Protein AF-A0A656K245-F1 (afdb_monomer_lite)

Organism: NCBI:txid1194405

Sequence (99 aa):
MSSDIRSSTQQSEAGSPRYRQVSIGHPPIEVREEHGILHMRALEPLAPLPDRLLDRLVHWASVRAQQTFIAARDSRGGWRKVSYADMLTDVRAIAQSLL

Foldseek 3Di:
DDDPPDDDDDDDPPDDDDDDDDPDDDFDWDWDADPNDIDIDGPDDDDDDDPDPCVVLVVCCVVPVADFPDWDQDPVRDIDTDGSNRVVVVVVVVVVVVD

pLDDT: mean 87.15, std 17.87, range [35.94, 98.69]

Structure (mmCIF, N/CA/C/O backbone):
data_AF-A0A656K245-F1
#
_entry.id   AF-A0A656K245-F1
#
loop_
_atom_site.group_PDB
_atom_site.id
_atom_site.type_symbol
_atom_site.label_atom_id
_atom_site.label_alt_id
_atom_site.label_comp_id
_atom_site.label_asym_id
_atom_site.label_entity_id
_atom_site.label_seq_id
_atom_site.pdbx_PDB_ins_code
_atom_site.Cartn_x
_atom_site.Cartn_y
_atom_site.Cartn_z
_atom_site.occupancy
_atom_site.B_iso_or_equiv
_atom_site.auth_seq_id
_atom_site.auth_comp_id
_atom_site.auth_asym_id
_atom_site.auth_atom_id
_atom_site.pdbx_PDB_model_num
ATOM 1 N N . MET A 1 1 ? -3.306 10.010 -72.877 1.00 39.62 1 MET A N 1
ATOM 2 C CA . MET A 1 1 ? -3.895 9.340 -71.698 1.00 39.62 1 MET A CA 1
ATOM 3 C C . MET A 1 1 ? -2.786 9.142 -70.680 1.00 39.62 1 MET A C 1
ATOM 5 O O . MET A 1 1 ? -2.131 8.113 -70.697 1.00 39.62 1 MET A O 1
ATOM 9 N N . SER A 1 2 ? -2.529 10.172 -69.871 1.00 37.50 2 SER A N 1
ATOM 10 C CA . SER A 1 2 ? -1.623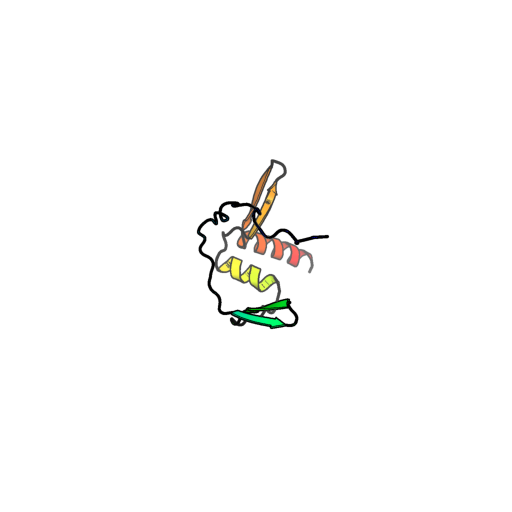 10.113 -68.720 1.00 37.50 2 SER A CA 1
ATOM 11 C C . SER A 1 2 ? -2.477 10.109 -67.465 1.00 37.50 2 SER A C 1
ATOM 13 O O . SER A 1 2 ? -3.380 10.932 -67.316 1.00 37.50 2 SER A O 1
ATOM 15 N N . SER A 1 3 ? -2.210 9.180 -66.564 1.00 35.94 3 SER A N 1
ATOM 16 C CA . SER A 1 3 ? -2.629 9.289 -65.172 1.00 35.94 3 SER A CA 1
ATOM 17 C C . SER A 1 3 ? -1.417 8.937 -64.335 1.00 35.94 3 SER A C 1
ATOM 19 O O . SER A 1 3 ? -1.282 7.836 -63.814 1.00 35.94 3 SER A O 1
ATOM 21 N N . ASP A 1 4 ? -0.499 9.898 -64.296 1.00 39.78 4 ASP A N 1
ATOM 22 C CA . ASP A 1 4 ? 0.569 9.972 -63.318 1.00 39.78 4 ASP A CA 1
ATOM 23 C C . ASP A 1 4 ? -0.065 10.168 -61.940 1.00 39.78 4 ASP A C 1
ATOM 25 O O . ASP A 1 4 ? -0.717 11.178 -61.653 1.00 39.78 4 ASP A O 1
ATOM 29 N N . ILE A 1 5 ? 0.105 9.159 -61.091 1.00 51.78 5 ILE A N 1
ATOM 30 C CA . ILE A 1 5 ? -0.146 9.253 -59.658 1.00 51.78 5 ILE A CA 1
ATOM 31 C C . ILE A 1 5 ? 0.789 10.348 -59.139 1.00 51.78 5 ILE A C 1
ATOM 33 O O . ILE A 1 5 ? 2.005 10.173 -59.083 1.00 51.78 5 ILE A O 1
ATOM 37 N N . ARG A 1 6 ? 0.212 11.510 -58.814 1.00 46.59 6 ARG A N 1
ATOM 38 C CA . ARG A 1 6 ? 0.923 12.670 -58.271 1.00 46.59 6 ARG A CA 1
ATOM 39 C C . ARG A 1 6 ? 1.761 12.246 -57.070 1.00 46.59 6 ARG A C 1
ATOM 41 O O . ARG A 1 6 ? 1.225 11.888 -56.023 1.00 46.59 6 ARG A O 1
ATOM 48 N N . SER A 1 7 ? 3.077 12.331 -57.222 1.00 40.88 7 SER A N 1
ATOM 49 C CA . SER A 1 7 ? 3.990 12.346 -56.094 1.00 40.88 7 SER A CA 1
ATOM 50 C C . SER A 1 7 ? 3.905 13.688 -55.367 1.00 40.88 7 SER A C 1
ATOM 52 O O . SER A 1 7 ? 4.076 14.747 -55.964 1.00 40.88 7 SER A O 1
ATOM 54 N N . SER A 1 8 ? 3.756 13.555 -54.053 1.00 47.84 8 SER A N 1
ATOM 55 C CA . SER A 1 8 ? 4.374 14.356 -53.000 1.00 47.84 8 SER A CA 1
ATOM 56 C C . SER A 1 8 ? 3.776 15.694 -52.545 1.00 47.84 8 SER A C 1
ATOM 58 O O . SER A 1 8 ? 3.599 16.650 -53.293 1.00 47.84 8 SER A O 1
ATOM 60 N N . THR A 1 9 ? 3.671 15.726 -51.209 1.00 46.94 9 THR A N 1
ATOM 61 C CA . THR A 1 9 ? 3.869 16.866 -50.303 1.00 46.94 9 THR A CA 1
ATOM 62 C C . THR A 1 9 ? 2.613 17.604 -49.854 1.00 46.94 9 THR A C 1
ATOM 64 O O . THR A 1 9 ? 2.238 18.618 -50.427 1.00 46.94 9 THR A O 1
ATOM 67 N N . GLN A 1 10 ? 2.022 17.126 -48.751 1.00 48.03 10 GLN A N 1
ATOM 68 C CA . GLN A 1 10 ? 1.862 17.899 -47.503 1.00 48.03 10 GLN A CA 1
ATOM 69 C C . GLN A 1 10 ? 1.021 17.098 -46.498 1.00 48.03 10 GLN A C 1
ATOM 71 O O . GLN A 1 10 ? -0.202 17.189 -46.475 1.00 48.03 10 GLN A O 1
ATOM 76 N N . GLN A 1 11 ? 1.675 16.326 -45.629 1.00 45.78 11 GLN A N 1
ATOM 77 C CA . GLN A 1 11 ? 1.093 15.965 -44.337 1.00 45.78 11 GLN A CA 1
ATOM 78 C C . GLN A 1 11 ? 1.957 16.594 -43.250 1.00 45.78 11 GLN A C 1
ATOM 80 O O . GLN A 1 11 ? 2.986 16.065 -42.854 1.00 45.78 11 GLN A O 1
ATOM 85 N N . SER A 1 12 ? 1.518 17.798 -42.885 1.00 44.91 12 SER A N 1
ATOM 86 C CA . SER A 1 12 ? 1.655 18.463 -41.593 1.00 44.91 12 SER A CA 1
ATOM 87 C C . SER A 1 12 ? 3.006 18.349 -40.881 1.00 44.91 12 SER A C 1
ATOM 89 O O . SER A 1 12 ? 3.258 17.400 -40.142 1.00 44.91 12 SER A O 1
ATOM 91 N N . GLU A 1 13 ? 3.789 19.429 -40.952 1.00 49.47 13 GLU A N 1
ATOM 92 C CA . GLU A 1 13 ? 4.683 19.854 -39.868 1.00 49.47 13 GLU A CA 1
ATOM 93 C C . GLU A 1 13 ? 3.850 20.155 -38.603 1.00 49.47 13 GLU A C 1
ATOM 95 O O . GLU A 1 13 ? 3.645 21.299 -38.204 1.00 49.47 13 GLU A O 1
ATOM 100 N N . ALA A 1 14 ? 3.294 19.125 -37.968 1.00 57.75 14 ALA A N 1
ATOM 101 C CA . ALA A 1 14 ? 2.849 19.226 -36.590 1.00 57.75 14 ALA A CA 1
ATOM 102 C C . ALA A 1 14 ? 4.115 19.122 -35.737 1.00 57.75 14 ALA A C 1
ATOM 104 O O . ALA A 1 14 ? 4.745 18.066 -35.695 1.00 57.75 14 ALA A O 1
ATOM 105 N N . GLY A 1 15 ? 4.529 20.240 -35.131 1.00 70.06 15 GLY A N 1
ATOM 106 C CA . GLY A 1 15 ? 5.734 20.303 -34.306 1.00 70.06 15 GLY A CA 1
ATOM 107 C C . GLY A 1 15 ? 5.813 19.122 -33.339 1.00 70.06 15 GLY A C 1
ATOM 108 O O . GLY A 1 15 ? 4.813 18.768 -32.710 1.00 70.06 15 GLY A O 1
ATOM 109 N N . SER A 1 16 ? 6.992 18.498 -33.258 1.00 77.38 16 SER A N 1
ATOM 110 C CA . SER A 1 16 ? 7.207 17.278 -32.482 1.00 77.38 16 SER A CA 1
ATOM 111 C C . SER A 1 16 ? 6.596 17.388 -31.079 1.00 77.38 16 SER A C 1
ATOM 113 O O . SER A 1 16 ? 6.763 18.426 -30.426 1.00 77.38 16 SER A O 1
ATOM 115 N N . PRO A 1 17 ? 5.896 16.347 -30.591 1.00 80.25 17 PRO A N 1
ATOM 116 C CA . PRO A 1 17 ? 5.250 16.379 -29.286 1.00 80.25 17 PRO A CA 1
ATOM 117 C C . PRO A 1 17 ? 6.238 16.799 -28.192 1.00 80.25 17 PRO A C 1
ATOM 119 O O . PRO A 1 17 ? 7.317 16.227 -28.033 1.00 80.25 17 PRO A O 1
ATOM 122 N N . ARG A 1 18 ? 5.871 17.837 -27.430 1.00 86.44 18 ARG A N 1
ATOM 123 C CA . ARG A 1 18 ? 6.663 18.310 -26.291 1.00 86.44 18 ARG A CA 1
ATOM 124 C C . ARG A 1 18 ? 6.413 17.407 -25.094 1.00 86.44 18 ARG A C 1
ATOM 126 O O . ARG A 1 18 ? 5.446 17.588 -24.357 1.00 86.44 18 ARG A O 1
ATOM 133 N N . TYR A 1 19 ? 7.310 16.456 -24.880 1.00 85.12 19 TYR A N 1
ATOM 134 C CA . TYR A 1 19 ? 7.283 15.617 -23.689 1.00 85.12 19 TYR A CA 1
ATOM 135 C C . TYR A 1 19 ? 7.877 16.353 -22.485 1.00 85.12 19 TYR A C 1
ATOM 137 O O . TYR A 1 19 ? 8.916 17.012 -22.578 1.00 85.12 19 TYR A O 1
ATOM 145 N N . ARG A 1 20 ? 7.222 16.229 -21.327 1.00 89.12 20 ARG A N 1
ATOM 146 C CA . ARG A 1 20 ? 7.802 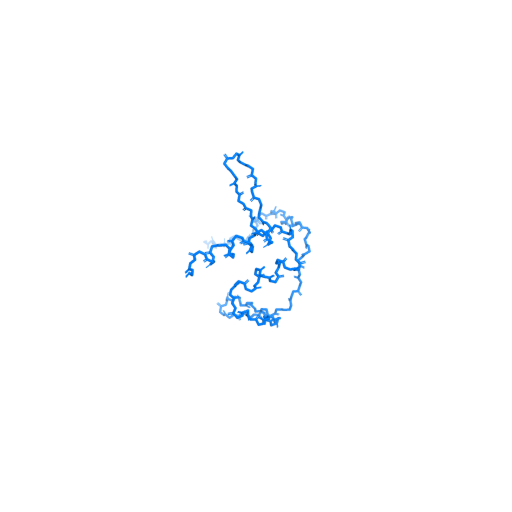16.654 -20.049 1.00 89.12 20 ARG A CA 1
ATOM 147 C C . ARG A 1 20 ? 8.927 15.688 -19.690 1.00 89.12 20 ARG A C 1
ATOM 149 O O . ARG A 1 20 ? 8.693 14.484 -19.665 1.00 89.12 20 ARG A O 1
ATOM 156 N N . GLN A 1 21 ? 10.103 16.212 -19.351 1.00 86.31 21 GLN A N 1
ATOM 157 C CA . GLN A 1 21 ? 11.170 15.398 -18.772 1.00 86.31 21 GLN A CA 1
ATOM 158 C C . GLN A 1 21 ? 10.672 14.773 -17.466 1.00 86.31 21 GLN A C 1
ATOM 160 O O . GLN A 1 21 ? 10.237 15.472 -16.549 1.00 86.31 21 GLN A O 1
ATOM 165 N N . VAL A 1 22 ? 10.677 13.447 -17.420 1.00 87.75 22 VAL A N 1
ATOM 166 C CA . VAL A 1 22 ? 10.266 12.649 -16.267 1.00 87.75 22 VAL A CA 1
ATOM 167 C C . VAL A 1 22 ? 11.308 11.565 -16.044 1.00 87.75 22 VAL A C 1
ATOM 169 O O . VAL A 1 22 ? 11.817 10.984 -16.999 1.00 87.75 22 VAL A O 1
ATOM 172 N N . SER A 1 23 ? 11.619 11.283 -14.783 1.00 84.94 23 SER A N 1
ATOM 173 C CA . SER A 1 23 ? 12.486 10.162 -14.428 1.00 84.94 23 SER A CA 1
ATOM 174 C C . SER A 1 23 ? 11.727 8.855 -14.656 1.00 84.94 23 SER A C 1
ATOM 176 O O . SER A 1 23 ? 11.020 8.380 -13.769 1.00 84.94 23 SER A O 1
ATOM 178 N N . ILE A 1 24 ? 11.831 8.302 -15.863 1.00 83.94 24 ILE A N 1
ATOM 179 C CA . ILE A 1 24 ? 11.343 6.960 -16.185 1.00 83.94 24 ILE A CA 1
ATOM 180 C C . ILE A 1 24 ? 12.497 5.988 -15.936 1.00 83.94 24 ILE A C 1
ATOM 182 O O . ILE A 1 24 ? 13.626 6.224 -16.368 1.00 83.94 24 ILE A O 1
ATOM 186 N N . GLY A 1 25 ? 12.230 4.924 -15.179 1.00 80.94 25 GLY A N 1
ATOM 187 C CA . GLY A 1 25 ? 13.210 3.863 -14.961 1.00 80.94 25 GLY A CA 1
ATOM 188 C C . GLY A 1 25 ? 13.542 3.137 -16.268 1.00 80.94 25 GLY A C 1
ATOM 189 O O . GLY A 1 25 ? 12.705 3.059 -17.162 1.00 80.94 25 GLY A O 1
ATOM 190 N N . HIS A 1 26 ? 14.743 2.570 -16.359 1.00 83.31 26 HIS A N 1
ATOM 191 C CA . HIS A 1 26 ? 15.169 1.739 -17.492 1.00 83.31 26 HIS A CA 1
ATOM 192 C C . HIS A 1 26 ? 15.306 0.279 -17.030 1.00 83.31 26 HIS A C 1
ATOM 194 O O . HIS A 1 26 ? 16.430 -0.192 -16.845 1.00 83.31 26 HIS A O 1
ATOM 200 N N . PRO A 1 27 ? 14.192 -0.427 -16.741 1.00 88.81 27 PRO A N 1
ATOM 201 C CA . PRO A 1 27 ? 14.269 -1.810 -16.299 1.00 88.81 27 PRO A CA 1
ATOM 202 C C . PRO A 1 27 ? 14.767 -2.703 -17.444 1.00 88.81 27 PRO A C 1
ATOM 204 O O . PRO A 1 27 ? 14.472 -2.430 -18.612 1.00 88.81 27 PRO A O 1
ATOM 207 N N . PRO A 1 28 ? 15.499 -3.783 -17.139 1.00 93.25 28 PRO A N 1
ATOM 208 C CA . PRO A 1 28 ? 15.908 -4.739 -18.153 1.00 93.25 28 PRO A CA 1
ATOM 209 C C . PRO A 1 28 ? 14.668 -5.443 -18.721 1.00 93.25 28 PRO A C 1
ATOM 211 O O . PRO A 1 28 ? 13.870 -6.028 -17.981 1.00 93.25 28 PRO A O 1
ATOM 214 N N . ILE A 1 29 ? 14.507 -5.379 -20.042 1.00 94.94 29 ILE A N 1
ATOM 215 C CA . ILE A 1 29 ? 13.391 -5.990 -20.767 1.00 94.94 29 ILE A CA 1
ATOM 216 C C . ILE A 1 29 ? 13.896 -6.821 -21.943 1.00 94.94 29 ILE A C 1
ATOM 218 O O . ILE A 1 29 ? 14.906 -6.501 -22.566 1.00 94.94 29 ILE A O 1
ATOM 222 N N . GLU A 1 30 ? 13.156 -7.870 -22.266 1.00 96.06 30 GLU A N 1
ATOM 223 C CA . GLU A 1 30 ? 13.235 -8.560 -23.546 1.00 96.06 30 GLU A CA 1
ATOM 224 C C . GLU A 1 30 ? 12.087 -8.067 -24.428 1.00 96.06 30 GLU A C 1
ATOM 226 O O . GLU A 1 30 ? 10.937 -8.010 -23.982 1.00 96.06 30 GLU A O 1
ATOM 231 N N . VAL A 1 31 ? 12.406 -7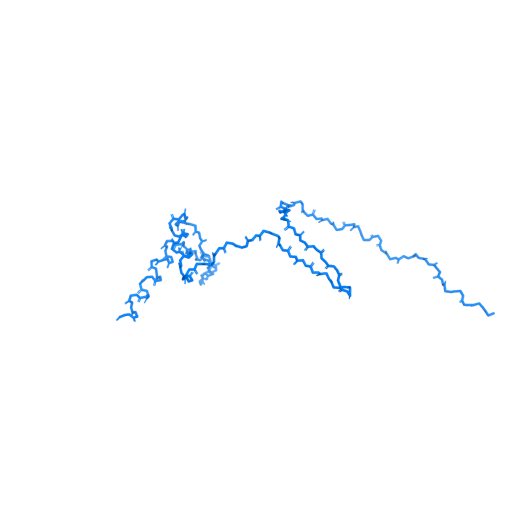.704 -25.670 1.00 95.75 31 VAL A N 1
ATOM 232 C CA . VAL A 1 31 ? 11.428 -7.309 -26.686 1.00 95.75 31 VAL A CA 1
ATOM 233 C C . VAL A 1 31 ? 11.520 -8.292 -27.841 1.00 95.75 31 VAL A C 1
ATOM 235 O O . VAL A 1 31 ? 12.613 -8.568 -28.335 1.00 95.75 31 VAL A O 1
ATOM 238 N N . ARG A 1 32 ? 10.375 -8.820 -28.266 1.00 96.62 32 ARG A N 1
ATOM 239 C CA . ARG A 1 32 ? 10.272 -9.758 -29.382 1.00 96.62 32 ARG A CA 1
ATOM 240 C C . ARG A 1 32 ? 9.140 -9.322 -30.299 1.00 96.62 32 ARG A C 1
ATOM 242 O O . ARG A 1 32 ? 8.072 -8.969 -29.813 1.00 96.62 32 ARG A O 1
ATOM 249 N N . GLU A 1 33 ? 9.371 -9.342 -31.603 1.00 96.81 33 GLU A N 1
ATOM 250 C CA . GLU A 1 33 ? 8.339 -9.057 -32.596 1.00 96.81 33 GLU A CA 1
ATOM 251 C C . GLU A 1 33 ? 8.002 -10.337 -33.357 1.00 96.81 33 GLU A C 1
ATOM 253 O O . GLU A 1 33 ? 8.888 -10.985 -33.914 1.00 96.81 33 GLU A O 1
ATOM 258 N N . GLU A 1 34 ? 6.724 -10.708 -33.370 1.00 96.38 34 GLU A N 1
ATOM 259 C CA . GLU A 1 34 ? 6.227 -11.870 -34.102 1.00 96.38 34 GLU A CA 1
ATOM 260 C C . GLU A 1 34 ? 4.954 -11.485 -34.856 1.00 96.38 34 GLU A C 1
ATOM 262 O O . GLU A 1 34 ? 3.989 -11.012 -34.262 1.00 96.38 34 GLU A O 1
ATOM 267 N N . HIS A 1 35 ? 4.950 -11.668 -36.180 1.00 95.44 35 HIS A N 1
ATOM 268 C CA . HIS A 1 35 ? 3.804 -11.353 -37.048 1.00 95.44 35 HIS A CA 1
ATOM 269 C C . HIS A 1 35 ? 3.281 -9.905 -36.908 1.00 95.44 35 HIS A C 1
ATOM 271 O O . HIS A 1 35 ? 2.080 -9.660 -37.008 1.00 95.44 35 HIS A O 1
ATOM 277 N N . GLY A 1 36 ? 4.176 -8.943 -36.657 1.00 95.69 36 GLY A N 1
ATOM 278 C CA . GLY A 1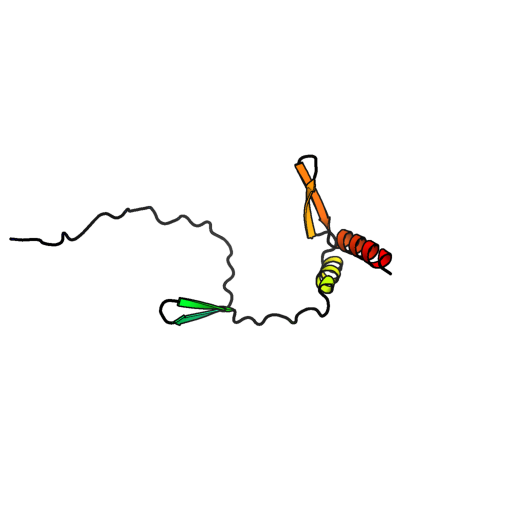 36 ? 3.822 -7.537 -36.427 1.00 95.69 36 GLY A CA 1
ATOM 279 C C . GLY A 1 36 ? 3.269 -7.237 -35.026 1.00 95.69 36 GLY A C 1
ATOM 280 O O . GLY A 1 36 ? 2.790 -6.130 -34.789 1.00 95.69 36 GLY A O 1
ATOM 281 N N . ILE A 1 37 ? 3.320 -8.197 -34.094 1.00 96.50 37 ILE A N 1
ATOM 282 C CA . ILE A 1 37 ? 2.939 -8.021 -32.688 1.00 96.50 37 ILE A CA 1
ATOM 283 C C . ILE A 1 37 ? 4.202 -7.894 -31.838 1.00 96.50 37 ILE A C 1
ATOM 285 O O . ILE A 1 37 ? 5.079 -8.757 -31.871 1.00 96.50 37 ILE A O 1
ATOM 289 N N . LEU A 1 38 ? 4.274 -6.825 -31.044 1.00 96.81 38 LEU A N 1
ATOM 290 C CA . LEU A 1 38 ? 5.389 -6.551 -30.145 1.00 96.81 38 LEU A CA 1
ATOM 291 C C . LEU A 1 38 ? 5.103 -7.114 -28.745 1.00 96.81 38 LEU A C 1
ATOM 293 O O . LEU A 1 38 ? 4.186 -6.678 -28.050 1.00 96.81 38 LEU A O 1
ATOM 297 N N . HIS A 1 39 ? 5.913 -8.080 -28.326 1.00 96.12 39 HIS A N 1
ATOM 298 C CA . HIS A 1 39 ? 5.893 -8.694 -27.006 1.00 96.12 39 HIS A CA 1
ATOM 299 C C . HIS A 1 39 ? 7.003 -8.095 -26.143 1.00 96.12 39 HIS A C 1
ATOM 301 O O . HIS A 1 39 ? 8.160 -8.041 -26.559 1.00 96.12 39 HIS A O 1
ATOM 307 N N . MET A 1 40 ? 6.664 -7.676 -24.923 1.00 94.69 40 MET A N 1
ATOM 308 C CA . MET A 1 40 ? 7.620 -7.144 -23.949 1.00 94.69 40 MET A CA 1
ATOM 309 C C . MET A 1 40 ? 7.564 -7.967 -22.669 1.00 94.69 40 MET A C 1
ATOM 311 O O . MET A 1 40 ? 6.483 -8.210 -22.130 1.00 94.69 40 MET A O 1
ATOM 315 N N . ARG A 1 41 ? 8.729 -8.360 -22.157 1.00 93.88 41 ARG A N 1
ATOM 316 C CA . ARG A 1 41 ? 8.858 -9.114 -20.909 1.00 93.88 41 ARG A CA 1
ATOM 317 C C . ARG A 1 41 ? 9.893 -8.461 -20.005 1.00 93.88 41 ARG A C 1
ATOM 319 O O . ARG A 1 41 ? 11.027 -8.244 -20.420 1.00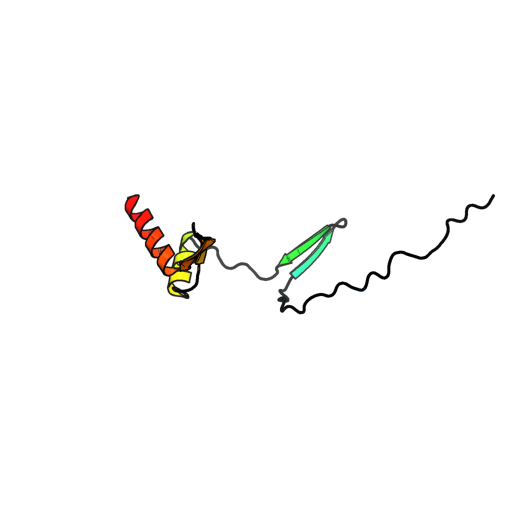 93.88 41 ARG A O 1
ATOM 326 N N . ALA A 1 42 ? 9.519 -8.182 -18.759 1.00 94.00 42 ALA A N 1
ATOM 327 C CA . ALA A 1 42 ? 10.481 -7.773 -17.741 1.00 94.00 42 ALA A CA 1
ATOM 328 C C . ALA A 1 42 ? 11.445 -8.932 -17.436 1.00 94.00 42 ALA A C 1
ATOM 330 O O . ALA A 1 42 ? 11.019 -10.078 -17.275 1.00 94.00 42 ALA A O 1
ATOM 331 N N . LEU A 1 43 ? 12.744 -8.636 -17.382 1.00 95.50 43 LEU A N 1
ATOM 332 C CA . LEU A 1 43 ? 13.777 -9.616 -17.030 1.00 95.50 43 LEU A CA 1
ATOM 333 C C . LEU A 1 43 ? 14.009 -9.705 -15.520 1.00 95.50 43 LEU A C 1
ATOM 335 O O . LEU A 1 43 ? 14.565 -10.692 -15.045 1.00 95.50 43 LEU A O 1
ATOM 339 N N . GLU A 1 44 ? 13.583 -8.690 -14.769 1.00 92.75 44 GLU A N 1
ATOM 340 C CA . GLU A 1 44 ? 13.627 -8.710 -13.312 1.00 92.75 44 GLU A CA 1
ATOM 341 C C . GLU A 1 44 ? 12.603 -9.722 -12.766 1.00 92.75 44 GLU A C 1
ATOM 343 O O . GLU A 1 44 ? 11.411 -9.616 -13.081 1.00 92.75 44 GLU A O 1
ATOM 348 N N . PRO A 1 45 ? 13.034 -10.717 -11.969 1.00 91.38 45 PRO A N 1
ATOM 349 C CA . PRO A 1 45 ? 12.119 -11.693 -11.403 1.00 91.38 45 PRO A CA 1
ATOM 350 C C . PRO A 1 45 ? 11.224 -11.041 -10.347 1.00 91.38 45 PRO A C 1
ATOM 352 O O . PRO A 1 45 ? 11.672 -10.242 -9.526 1.00 91.38 45 PRO A O 1
ATOM 355 N N . LEU A 1 46 ? 9.951 -11.436 -10.329 1.00 90.44 46 LEU A N 1
ATOM 356 C CA . LEU A 1 46 ? 9.046 -11.050 -9.253 1.00 90.44 46 LEU A CA 1
ATOM 357 C C . LEU A 1 46 ? 9.488 -11.700 -7.937 1.00 90.44 46 LEU A C 1
ATOM 359 O O . LEU A 1 46 ? 9.864 -12.872 -7.898 1.00 90.44 46 LEU A O 1
ATOM 363 N N . ALA A 1 47 ? 9.395 -10.941 -6.847 1.00 91.00 47 ALA A N 1
ATOM 364 C CA . ALA A 1 47 ? 9.562 -11.489 -5.508 1.00 91.00 47 ALA A CA 1
ATOM 365 C C . ALA A 1 47 ? 8.454 -12.517 -5.193 1.00 91.00 47 ALA A C 1
ATOM 367 O O . ALA A 1 47 ? 7.365 -12.436 -5.773 1.00 91.00 47 ALA A O 1
ATOM 368 N N . PRO A 1 48 ? 8.685 -13.440 -4.239 1.00 92.19 48 PRO A N 1
ATOM 369 C CA . PRO A 1 48 ? 7.656 -14.365 -3.785 1.00 92.19 48 PRO A CA 1
ATOM 370 C C . PRO A 1 48 ? 6.367 -13.646 -3.377 1.00 92.19 48 PRO A C 1
ATOM 372 O O . PRO A 1 48 ? 6.384 -12.563 -2.773 1.00 92.19 48 PRO A O 1
ATOM 375 N N . LEU A 1 49 ? 5.241 -14.269 -3.715 1.00 91.00 49 LEU A N 1
ATOM 376 C CA . LEU A 1 49 ? 3.935 -13.816 -3.260 1.00 91.00 49 LEU A CA 1
ATOM 377 C C . LEU A 1 49 ? 3.831 -14.021 -1.741 1.00 91.00 49 LEU A C 1
ATOM 379 O O . LEU A 1 49 ? 4.383 -14.990 -1.223 1.00 91.00 49 LEU A O 1
ATOM 383 N N . PRO A 1 50 ? 3.151 -13.118 -1.018 1.00 93.38 50 PRO A N 1
ATOM 384 C CA . PRO A 1 50 ? 2.854 -13.352 0.388 1.00 93.38 50 PRO A CA 1
ATOM 385 C C . PRO A 1 50 ? 1.887 -14.533 0.538 1.00 93.38 50 PRO A C 1
ATOM 387 O O . PRO A 1 50 ? 1.010 -14.721 -0.308 1.00 93.38 50 PRO A O 1
ATOM 390 N N . ASP A 1 51 ? 1.995 -15.266 1.645 1.00 95.75 51 ASP A N 1
ATOM 391 C CA . ASP A 1 51 ? 1.113 -16.401 1.944 1.00 95.75 51 ASP A CA 1
ATOM 392 C C . ASP A 1 51 ? -0.339 -15.955 2.163 1.00 95.75 51 ASP A C 1
ATOM 394 O O . ASP A 1 51 ? -1.284 -16.682 1.848 1.00 95.75 51 ASP A O 1
ATOM 398 N N . ARG A 1 52 ? -0.540 -14.743 2.699 1.00 95.56 52 ARG A N 1
ATOM 399 C CA . ARG A 1 52 ? -1.862 -14.152 2.921 1.00 95.56 52 ARG A CA 1
ATOM 400 C C . ARG A 1 52 ? -1.926 -12.767 2.298 1.00 95.56 52 ARG A C 1
ATOM 402 O O . ARG A 1 52 ? -1.024 -11.944 2.445 1.00 95.56 52 ARG A O 1
ATOM 409 N N . LEU A 1 53 ? -3.069 -12.452 1.690 1.00 92.12 53 LEU A N 1
ATOM 410 C CA . LEU A 1 53 ? -3.310 -11.142 1.077 1.00 92.12 53 LEU A CA 1
ATOM 411 C C . LEU A 1 53 ? -3.033 -9.974 2.045 1.00 92.12 53 LEU A C 1
ATOM 413 O O . LEU A 1 53 ? -2.448 -8.963 1.659 1.00 92.12 53 LEU A O 1
ATOM 417 N N . LEU A 1 54 ? -3.422 -10.126 3.315 1.00 95.56 54 LEU A N 1
ATOM 418 C CA . LEU A 1 54 ? -3.282 -9.079 4.330 1.00 95.56 54 LEU A CA 1
ATOM 419 C C . LEU A 1 54 ? -1.860 -8.931 4.893 1.00 95.56 54 LEU A C 1
ATOM 421 O O . LEU A 1 54 ? -1.598 -7.943 5.577 1.00 95.56 54 LEU A O 1
ATOM 425 N N . ASP A 1 55 ? -0.915 -9.819 4.571 1.00 96.50 55 ASP A N 1
ATOM 426 C CA . ASP A 1 55 ? 0.461 -9.705 5.077 1.00 96.50 55 ASP A CA 1
ATOM 427 C C . ASP A 1 55 ? 1.140 -8.425 4.577 1.00 96.50 55 ASP A C 1
ATOM 429 O O . ASP A 1 55 ? 1.940 -7.813 5.285 1.00 96.50 55 ASP A O 1
ATOM 433 N N . ARG A 1 56 ? 0.765 -7.941 3.384 1.00 95.56 56 ARG A N 1
ATOM 434 C CA . ARG A 1 56 ? 1.245 -6.650 2.869 1.00 95.56 56 ARG A CA 1
ATOM 435 C C . ARG A 1 56 ? 0.709 -5.463 3.666 1.00 95.56 56 ARG A C 1
ATOM 437 O O . ARG A 1 56 ? 1.458 -4.513 3.879 1.00 95.56 56 ARG A O 1
ATOM 444 N N . LEU A 1 57 ? -0.536 -5.522 4.144 1.00 97.38 57 LEU A N 1
ATOM 445 C CA . LEU A 1 57 ? -1.094 -4.497 5.032 1.00 97.38 57 LEU A CA 1
ATOM 446 C C . LEU A 1 57 ? -0.337 -4.481 6.367 1.00 97.38 57 LEU A C 1
ATOM 448 O O . LEU A 1 57 ? 0.062 -3.413 6.825 1.00 97.38 57 LEU A O 1
ATOM 452 N N . VAL A 1 58 ? -0.071 -5.656 6.947 1.00 97.75 58 VAL A N 1
ATOM 453 C CA . VAL A 1 58 ? 0.699 -5.783 8.197 1.00 97.75 58 VAL A CA 1
ATOM 454 C C . VAL A 1 58 ? 2.125 -5.253 8.030 1.00 97.75 58 VAL A C 1
ATOM 456 O O . VAL A 1 58 ? 2.585 -4.466 8.856 1.00 97.75 58 VAL A O 1
ATOM 459 N N . HIS A 1 59 ? 2.808 -5.632 6.947 1.00 97.31 59 HIS A N 1
ATOM 460 C CA . HIS A 1 59 ? 4.161 -5.165 6.648 1.00 97.31 59 HIS A CA 1
ATOM 461 C C . HIS A 1 59 ? 4.229 -3.638 6.528 1.00 97.31 59 HIS A C 1
ATOM 463 O O . HIS A 1 59 ? 5.074 -2.997 7.144 1.00 97.31 59 HIS A O 1
ATOM 469 N N . TRP A 1 60 ? 3.332 -3.015 5.764 1.00 97.88 60 TRP A N 1
ATOM 470 C CA . TRP A 1 60 ? 3.389 -1.564 5.583 1.00 97.88 60 TRP A CA 1
ATOM 471 C C . TRP A 1 60 ? 2.899 -0.778 6.797 1.00 97.88 60 TRP A C 1
ATOM 473 O O . TRP A 1 60 ? 3.406 0.317 7.041 1.00 97.88 60 TRP A O 1
ATOM 483 N N . ALA A 1 61 ? 2.004 -1.345 7.608 1.00 98.25 61 ALA A N 1
ATOM 484 C CA . ALA A 1 61 ? 1.646 -0.770 8.901 1.00 98.25 61 ALA A CA 1
ATOM 485 C C . ALA A 1 61 ? 2.840 -0.711 9.868 1.00 98.25 61 ALA A C 1
ATOM 487 O O . ALA A 1 61 ? 2.894 0.207 10.681 1.00 98.25 61 ALA A O 1
ATOM 488 N N . SER A 1 62 ? 3.817 -1.623 9.764 1.00 98.19 62 SER A N 1
ATOM 489 C CA . SER A 1 62 ? 5.046 -1.549 10.568 1.00 98.19 62 SER A CA 1
ATOM 490 C C . SER A 1 62 ? 6.106 -0.630 9.953 1.00 98.19 62 SER A C 1
ATOM 492 O O . SER A 1 62 ? 6.693 0.183 10.661 1.00 98.19 62 SER A O 1
ATOM 494 N N . VAL A 1 63 ? 6.332 -0.708 8.637 1.00 98.38 63 VAL A N 1
ATOM 495 C CA . VAL A 1 63 ? 7.401 0.054 7.963 1.00 98.38 63 VAL A CA 1
ATOM 496 C C . VAL A 1 63 ? 7.037 1.532 7.784 1.00 98.38 63 VAL A C 1
ATOM 498 O O . VAL A 1 63 ? 7.902 2.400 7.891 1.00 98.38 63 VAL A O 1
ATOM 501 N N . ARG A 1 64 ? 5.767 1.846 7.489 1.00 98.38 64 ARG A N 1
ATOM 502 C CA . ARG A 1 64 ? 5.276 3.214 7.230 1.00 98.38 64 ARG A CA 1
ATOM 503 C C . ARG A 1 64 ? 3.866 3.430 7.778 1.00 98.38 64 ARG A C 1
ATOM 505 O O . ARG A 1 64 ? 2.961 3.822 7.043 1.00 98.38 64 ARG A O 1
ATOM 512 N N . ALA A 1 65 ? 3.705 3.234 9.084 1.00 98.25 65 ALA A N 1
ATOM 513 C CA . ALA A 1 65 ? 2.425 3.312 9.796 1.00 98.25 65 ALA A CA 1
ATOM 514 C C . ALA A 1 65 ? 1.547 4.515 9.400 1.00 98.25 65 ALA A C 1
ATOM 516 O O . ALA A 1 65 ? 0.372 4.340 9.093 1.00 98.25 65 ALA A O 1
ATOM 517 N N . GLN A 1 66 ? 2.134 5.717 9.367 1.00 98.44 66 GLN A N 1
ATOM 518 C CA . GLN A 1 66 ? 1.419 6.985 9.153 1.00 98.44 66 GLN A CA 1
ATOM 519 C C . GLN A 1 66 ? 1.192 7.340 7.673 1.00 98.44 66 GLN A C 1
ATOM 521 O O . GLN A 1 66 ? 0.537 8.334 7.360 1.00 98.44 66 GLN A O 1
ATOM 526 N N . GLN A 1 67 ? 1.730 6.551 6.738 1.00 98.44 67 GLN A N 1
ATOM 527 C CA . GLN A 1 67 ? 1.531 6.793 5.313 1.00 98.44 67 GLN A CA 1
ATOM 528 C C . GLN A 1 67 ? 0.066 6.532 4.949 1.00 98.44 67 GLN A C 1
ATOM 530 O O . GLN A 1 67 ? -0.509 5.518 5.343 1.00 98.44 67 GLN A O 1
ATOM 535 N N . THR A 1 68 ? -0.535 7.432 4.163 1.00 98.25 68 THR A N 1
ATOM 536 C CA . THR A 1 68 ? -1.889 7.229 3.628 1.00 98.25 68 THR A CA 1
ATOM 537 C C . THR A 1 68 ? -1.929 5.964 2.775 1.00 98.25 68 THR A C 1
ATOM 539 O O . THR A 1 68 ? -1.205 5.866 1.785 1.00 98.25 68 THR A O 1
ATOM 542 N N . PHE A 1 69 ? -2.788 5.023 3.158 1.00 97.81 69 PHE A N 1
ATOM 543 C CA . PHE A 1 69 ? -3.042 3.790 2.422 1.00 97.81 69 PHE A CA 1
ATOM 544 C C . PHE A 1 69 ? -4.201 3.969 1.440 1.00 97.81 69 PHE A C 1
ATOM 546 O O . PHE A 1 69 ? -4.057 3.703 0.250 1.00 97.81 69 PHE A O 1
ATOM 553 N N . ILE A 1 70 ? -5.335 4.479 1.928 1.00 96.88 70 ILE A N 1
ATOM 554 C CA . ILE A 1 70 ? -6.531 4.748 1.124 1.00 96.88 70 ILE A CA 1
ATOM 555 C C . ILE A 1 70 ? -7.012 6.168 1.417 1.00 96.88 70 ILE A C 1
ATOM 557 O O . ILE A 1 70 ? -6.962 6.638 2.555 1.00 96.88 70 ILE A O 1
ATOM 561 N N . ALA A 1 71 ? -7.494 6.855 0.384 1.00 97.44 71 ALA A N 1
ATOM 562 C CA . ALA A 1 71 ? -8.179 8.130 0.517 1.00 97.44 71 ALA A CA 1
ATOM 563 C C . ALA A 1 71 ? -9.497 8.096 -0.262 1.00 97.44 71 ALA A C 1
ATOM 565 O O . ALA A 1 71 ? -9.532 7.664 -1.411 1.00 97.44 71 ALA A O 1
ATOM 566 N N . ALA A 1 72 ? -10.570 8.570 0.363 1.00 96.06 72 ALA A N 1
ATOM 567 C CA . ALA A 1 72 ? -11.890 8.688 -0.245 1.00 96.06 72 ALA A CA 1
ATOM 568 C C . ALA A 1 72 ? -12.424 10.110 -0.052 1.00 96.06 72 ALA A C 1
ATOM 570 O O . ALA A 1 72 ? -12.047 10.794 0.903 1.00 96.06 72 ALA A O 1
ATOM 571 N N . ARG A 1 73 ? -13.294 10.568 -0.956 1.00 96.56 73 ARG A N 1
ATOM 572 C CA . ARG A 1 73 ? -13.983 11.847 -0.765 1.00 96.56 73 ARG A CA 1
ATOM 573 C C . ARG A 1 73 ? -14.957 11.738 0.403 1.00 96.56 73 ARG A C 1
ATOM 575 O O . ARG A 1 73 ? -15.654 10.734 0.530 1.00 96.56 73 ARG A O 1
ATOM 582 N N . ASP A 1 74 ? -14.987 12.759 1.247 1.00 94.44 74 ASP A N 1
ATOM 583 C CA . ASP A 1 74 ? -16.011 12.886 2.280 1.00 94.44 74 ASP A CA 1
ATOM 584 C C . ASP A 1 74 ? -17.268 13.589 1.736 1.00 94.44 74 ASP A C 1
ATOM 586 O O . ASP A 1 74 ? -17.286 14.118 0.620 1.00 94.44 74 ASP A O 1
ATOM 590 N N . SER A 1 75 ? -18.337 13.604 2.535 1.00 93.12 75 SER A N 1
ATOM 591 C CA . SER A 1 75 ? -19.622 14.218 2.174 1.00 93.12 75 SER A CA 1
ATOM 592 C C . SER A 1 75 ? -19.572 15.740 2.011 1.00 93.12 75 SER A C 1
ATOM 594 O O . SER A 1 75 ? -20.511 16.330 1.487 1.00 93.12 75 SER A O 1
ATOM 596 N N . ARG A 1 76 ? -18.487 16.387 2.445 1.00 93.81 76 ARG A N 1
ATOM 597 C CA . ARG A 1 76 ? -18.249 17.830 2.325 1.00 93.81 76 ARG A CA 1
ATOM 598 C C . ARG A 1 76 ? -17.289 18.152 1.174 1.00 93.81 76 ARG A C 1
ATOM 600 O O . ARG A 1 76 ? -16.880 19.300 1.022 1.00 93.81 76 ARG A O 1
ATOM 607 N N . GLY A 1 77 ? -16.923 17.154 0.365 1.00 92.31 77 GLY A N 1
ATOM 608 C CA . GLY A 1 77 ? -15.997 17.292 -0.757 1.00 92.31 77 GLY A CA 1
ATOM 609 C C . GLY A 1 77 ? -14.517 17.284 -0.362 1.00 92.31 77 GLY A C 1
ATOM 610 O O . GLY A 1 77 ? -13.657 17.407 -1.237 1.00 92.31 77 GLY A O 1
ATOM 611 N N . GLY A 1 78 ? -14.190 17.105 0.918 1.00 95.81 78 GLY A N 1
ATOM 612 C CA . GLY A 1 78 ? -12.827 16.910 1.405 1.00 95.81 78 GLY A CA 1
ATOM 613 C C . GLY A 1 78 ? -12.296 15.503 1.119 1.00 95.81 78 GLY A C 1
ATOM 614 O O . GLY A 1 78 ? -12.949 14.688 0.465 1.00 95.81 78 GLY A O 1
ATOM 615 N N . TRP A 1 79 ? -11.076 15.220 1.578 1.00 96.50 79 TRP A N 1
ATOM 616 C CA . TRP A 1 79 ? -10.468 13.890 1.502 1.00 96.50 79 TRP A CA 1
ATOM 617 C C . TRP A 1 79 ? -10.362 13.288 2.898 1.00 96.50 79 TRP A C 1
ATOM 619 O O . TRP A 1 79 ? -9.580 13.765 3.721 1.00 96.50 79 TRP A O 1
ATOM 629 N N . ARG A 1 80 ? -11.061 12.178 3.129 1.00 96.44 80 ARG A N 1
ATOM 630 C CA . ARG A 1 80 ? -10.798 11.298 4.265 1.00 96.44 80 ARG A CA 1
ATOM 631 C C . ARG A 1 80 ? -9.642 10.380 3.901 1.00 96.44 80 ARG A C 1
ATOM 633 O O . ARG A 1 80 ? -9.768 9.553 2.999 1.00 96.44 80 ARG A O 1
ATOM 640 N N . LYS A 1 81 ? -8.522 10.526 4.600 1.00 97.56 81 LYS A N 1
ATOM 641 C CA . LYS A 1 81 ? -7.345 9.663 4.461 1.00 97.56 81 LYS A CA 1
ATOM 642 C C . LYS A 1 81 ? -7.335 8.651 5.596 1.00 97.56 81 LYS A C 1
ATOM 644 O O . LYS A 1 81 ? -7.661 9.003 6.723 1.00 97.56 81 LYS A O 1
ATOM 649 N N . VAL A 1 82 ? -6.944 7.424 5.290 1.00 97.94 82 VAL A N 1
ATOM 650 C CA . VAL A 1 82 ? -6.741 6.357 6.269 1.00 97.94 82 VAL A CA 1
ATOM 651 C C . VAL A 1 82 ? -5.298 5.893 6.144 1.00 97.94 82 VAL A C 1
ATOM 653 O O . VAL A 1 82 ? -4.835 5.607 5.033 1.00 97.94 82 VAL A O 1
ATOM 656 N N . SER A 1 83 ? -4.567 5.881 7.257 1.00 98.69 83 SER A N 1
ATOM 657 C CA . SER A 1 83 ? -3.187 5.396 7.283 1.00 98.69 83 SER A CA 1
ATOM 658 C C . SER A 1 83 ? -3.132 3.863 7.259 1.00 98.69 83 SER A C 1
ATOM 660 O O . SER A 1 83 ? -4.147 3.190 7.460 1.00 98.69 83 SER A O 1
ATOM 662 N N . TYR A 1 84 ? -1.954 3.285 7.013 1.00 98.62 84 TYR A N 1
ATOM 663 C CA . TYR A 1 84 ? -1.777 1.832 7.130 1.00 98.62 84 TYR A CA 1
ATOM 664 C C . TYR A 1 84 ? -2.073 1.322 8.550 1.00 98.62 84 TYR A C 1
ATOM 666 O O . TYR A 1 84 ? -2.673 0.256 8.698 1.00 98.62 84 TYR A O 1
ATOM 674 N N . ALA A 1 85 ? -1.677 2.073 9.584 1.00 98.44 85 ALA A N 1
ATOM 675 C CA . ALA A 1 85 ? -1.918 1.701 10.979 1.00 98.44 85 ALA A CA 1
ATOM 676 C C . ALA A 1 85 ? -3.412 1.729 11.343 1.00 98.44 85 ALA A C 1
ATOM 678 O O . ALA A 1 85 ? -3.913 0.784 11.961 1.00 98.44 85 ALA A O 1
ATOM 679 N N . ASP A 1 86 ? -4.130 2.769 10.910 1.00 98.38 86 ASP A N 1
ATOM 680 C CA . ASP A 1 86 ? -5.572 2.896 11.156 1.00 98.38 86 ASP A CA 1
ATOM 681 C C . ASP A 1 86 ? -6.334 1.765 10.458 1.00 98.38 86 ASP A C 1
ATOM 683 O O . ASP A 1 86 ? -7.125 1.062 11.082 1.00 98.38 86 ASP A O 1
ATOM 687 N N . MET A 1 87 ? -6.013 1.502 9.184 1.00 98.19 87 MET A N 1
ATOM 688 C CA . MET A 1 87 ?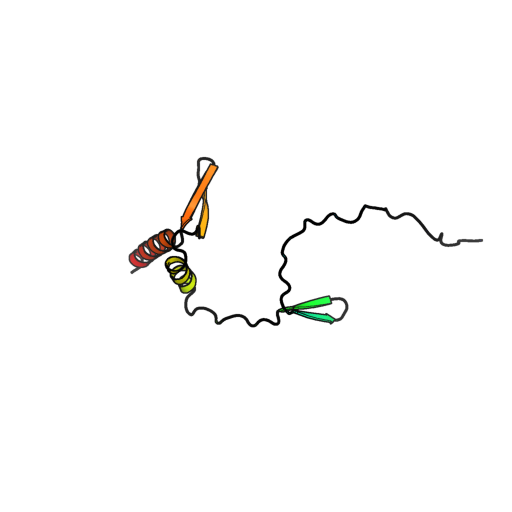 -6.642 0.421 8.424 1.00 98.19 87 MET A CA 1
ATOM 689 C C . MET A 1 87 ? -6.409 -0.951 9.070 1.00 98.19 87 MET A C 1
ATOM 691 O O . MET A 1 87 ? -7.328 -1.763 9.138 1.00 98.19 87 MET A O 1
ATOM 695 N N . LEU A 1 88 ? -5.193 -1.235 9.554 1.00 98.19 88 LEU A N 1
ATOM 696 C CA . LEU A 1 88 ? -4.915 -2.507 10.226 1.00 98.19 88 LEU A CA 1
ATOM 697 C C . LEU A 1 88 ? -5.744 -2.666 11.511 1.00 98.19 88 LEU A C 1
ATOM 699 O O . LEU A 1 88 ? -6.177 -3.777 11.824 1.00 98.19 88 LEU A O 1
ATOM 703 N N . THR A 1 89 ? -5.972 -1.573 12.239 1.00 98.25 89 THR A N 1
ATOM 704 C CA . THR A 1 89 ? -6.817 -1.565 13.439 1.00 98.25 89 THR A CA 1
ATOM 705 C C . THR A 1 89 ? -8.270 -1.882 13.084 1.00 98.25 89 THR A C 1
ATOM 707 O O . THR A 1 89 ? -8.843 -2.811 13.656 1.00 98.25 89 THR A O 1
ATOM 710 N N . ASP A 1 90 ? -8.826 -1.199 12.081 1.00 97.31 90 ASP A N 1
ATOM 711 C CA . ASP A 1 90 ? -10.201 -1.410 11.612 1.00 97.31 90 ASP A CA 1
ATOM 712 C C . ASP A 1 90 ? -10.420 -2.847 11.108 1.00 97.31 90 ASP A C 1
ATOM 714 O O . ASP A 1 90 ? -11.382 -3.516 11.488 1.00 97.31 90 ASP A O 1
ATOM 718 N N . VAL A 1 91 ? -9.489 -3.367 10.300 1.00 97.06 91 VAL A N 1
ATOM 719 C CA . VAL A 1 91 ? -9.552 -4.742 9.776 1.00 97.06 91 VAL A CA 1
ATOM 720 C C . VAL A 1 91 ? -9.541 -5.770 10.905 1.00 97.06 91 VAL A C 1
ATOM 722 O O . VAL A 1 91 ? -10.289 -6.746 10.850 1.00 97.06 91 VAL A O 1
ATOM 725 N N . ARG A 1 92 ? -8.724 -5.564 11.947 1.00 97.06 92 ARG A N 1
ATOM 726 C CA . ARG A 1 92 ? -8.697 -6.458 13.114 1.00 97.06 92 ARG A CA 1
ATOM 727 C C . ARG A 1 92 ? -10.014 -6.424 13.881 1.00 97.06 92 ARG A C 1
ATOM 729 O O . ARG A 1 92 ? -10.492 -7.489 14.253 1.00 97.06 92 ARG A O 1
ATOM 736 N N . ALA A 1 93 ? -10.608 -5.248 14.081 1.00 97.94 93 ALA A N 1
ATOM 737 C CA . ALA A 1 93 ? -11.906 -5.129 14.742 1.00 97.94 93 ALA A CA 1
ATOM 738 C C . ALA A 1 93 ? -13.004 -5.891 13.979 1.00 97.94 93 ALA A C 1
ATOM 740 O O . ALA A 1 93 ? -13.741 -6.671 14.582 1.00 97.94 93 ALA A O 1
ATOM 741 N N . ILE A 1 94 ? -13.055 -5.745 12.650 1.00 97.12 94 ILE A N 1
ATOM 742 C CA . ILE A 1 94 ? -13.999 -6.488 11.802 1.00 97.12 94 ILE A CA 1
ATOM 743 C C . ILE A 1 94 ? -13.740 -7.993 11.913 1.00 97.12 94 ILE A C 1
ATOM 745 O O . ILE A 1 94 ? -14.667 -8.749 12.181 1.00 97.12 94 ILE A O 1
ATOM 749 N N . ALA A 1 95 ? -12.489 -8.437 11.769 1.00 95.25 95 ALA A N 1
ATOM 750 C CA . ALA A 1 95 ? -12.143 -9.855 11.836 1.00 95.25 95 ALA A CA 1
ATOM 751 C C . ALA A 1 95 ? -12.526 -10.498 13.179 1.00 95.25 95 ALA A C 1
ATOM 753 O O . ALA A 1 95 ? -13.020 -11.620 13.187 1.00 95.25 95 ALA A O 1
ATOM 754 N N . GLN A 1 96 ? -12.332 -9.792 14.298 1.00 96.88 96 GLN A N 1
ATOM 755 C CA . GLN A 1 96 ? -12.722 -10.284 15.624 1.00 96.88 96 GLN A CA 1
ATOM 756 C C . GLN A 1 96 ? -14.240 -10.404 15.789 1.00 96.88 96 GLN A C 1
ATOM 758 O O . GLN A 1 96 ? -14.689 -11.299 16.486 1.00 96.88 96 GLN A O 1
ATOM 763 N N . SER A 1 97 ? -15.036 -9.556 15.130 1.00 97.19 97 SER A N 1
ATOM 764 C CA . SER A 1 97 ? -16.505 -9.664 15.173 1.00 97.19 97 SER A CA 1
ATOM 765 C C . SER A 1 97 ? -17.086 -10.838 14.373 1.00 97.19 97 SER A C 1
ATOM 767 O O . SER A 1 97 ? -18.282 -11.099 14.460 1.00 97.19 97 SER A O 1
ATOM 769 N N . LEU A 1 98 ? -16.261 -11.517 13.570 1.00 96.00 98 LEU A N 1
ATOM 770 C CA . LEU A 1 98 ? -16.664 -12.648 12.729 1.00 96.00 98 LEU A CA 1
ATOM 771 C C . LEU A 1 98 ? -16.341 -14.016 13.357 1.00 96.00 98 LEU A C 1
ATOM 773 O O . LEU A 1 98 ? -16.611 -15.039 12.725 1.00 96.00 98 LEU A O 1
ATOM 777 N N . LEU A 1 99 ? -15.735 -14.029 14.547 1.00 89.31 99 LEU A N 1
ATOM 778 C CA . LEU A 1 99 ? -15.402 -15.217 15.339 1.00 89.31 99 LEU A CA 1
ATOM 779 C C . LEU A 1 99 ? -16.339 -15.319 16.546 1.00 89.31 99 LEU A C 1
ATOM 781 O O . LEU A 1 99 ? -16.671 -16.469 16.906 1.00 89.31 99 LEU A O 1
#

Radius of gyration: 26.6 Å; chains: 1; bounding box: 36×37×87 Å

Secondary structure (DSSP, 8-state):
----------S-------PPP-------EEEEEETTEEEEEE-SPPPPPPSSTTHHHHHHHHHSTTSEEEEEE-TTS-EEEEEHHHHHHHHHHHHHTT-